Protein AF-A0A3S0XKU2-F1 (afdb_monomer)

pLDDT: mean 80.52, std 15.63, range [43.84, 96.19]

Structure (mmCIF, N/CA/C/O backbone):
data_AF-A0A3S0XKU2-F1
#
_entry.id   AF-A0A3S0XKU2-F1
#
loop_
_atom_site.group_PDB
_atom_site.id
_atom_site.type_symbol
_atom_site.label_atom_id
_atom_site.label_alt_id
_atom_site.label_comp_id
_atom_site.label_asym_id
_atom_site.label_entity_id
_atom_site.label_seq_id
_atom_site.pdbx_PDB_ins_code
_atom_site.Cartn_x
_atom_site.Cartn_y
_atom_sit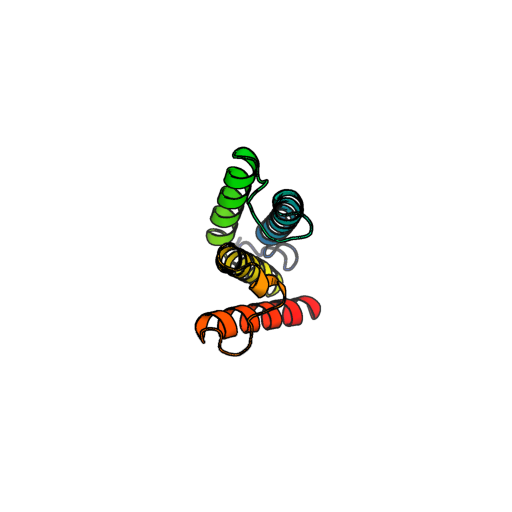e.Cartn_z
_atom_site.occupancy
_atom_site.B_iso_or_equiv
_atom_site.auth_seq_id
_atom_site.auth_comp_id
_atom_site.auth_asym_id
_atom_site.auth_atom_id
_atom_site.pdbx_PDB_model_num
ATOM 1 N N . MET A 1 1 ? -18.217 21.269 36.397 1.00 44.34 1 MET A N 1
ATOM 2 C CA . MET A 1 1 ? -19.159 21.411 35.264 1.00 44.34 1 MET A CA 1
ATOM 3 C C . MET A 1 1 ? -18.452 22.281 34.234 1.00 44.34 1 MET A C 1
ATOM 5 O O . MET A 1 1 ? -18.149 23.410 34.581 1.00 44.34 1 MET A O 1
ATOM 9 N N . ALA A 1 2 ? -18.037 21.821 33.058 1.00 43.84 2 ALA A N 1
ATOM 10 C CA . ALA A 1 2 ? -18.532 20.723 32.238 1.00 43.84 2 ALA A CA 1
ATOM 11 C C . ALA A 1 2 ? -17.387 19.835 31.706 1.00 43.84 2 ALA A C 1
ATOM 13 O O . ALA A 1 2 ? -16.328 20.334 31.334 1.00 43.84 2 ALA A O 1
ATOM 14 N N . GLU A 1 3 ? -17.633 18.524 31.721 1.00 54.38 3 GLU A N 1
ATOM 15 C CA . GLU A 1 3 ? -17.035 17.533 30.817 1.00 54.38 3 GLU A CA 1
ATOM 16 C C . GLU A 1 3 ? -17.676 17.661 29.419 1.00 54.38 3 GLU A C 1
ATOM 18 O O . GLU A 1 3 ? -18.599 18.457 29.259 1.00 54.38 3 GLU A O 1
ATOM 23 N N . THR A 1 4 ? -17.240 16.815 28.475 1.00 47.69 4 THR A N 1
ATOM 24 C CA . THR A 1 4 ? -17.653 16.616 27.059 1.00 47.69 4 THR A CA 1
ATOM 25 C C . THR A 1 4 ? -16.988 17.555 26.038 1.00 47.69 4 THR A C 1
ATOM 27 O O . THR A 1 4 ? -16.993 18.764 26.209 1.00 47.69 4 THR A O 1
ATOM 30 N N . ASP A 1 5 ? -16.317 17.093 24.976 1.00 44.19 5 ASP A N 1
ATOM 31 C CA . ASP A 1 5 ? -16.298 15.772 24.335 1.00 44.19 5 ASP A CA 1
ATOM 32 C C . ASP A 1 5 ? -14.871 15.325 23.998 1.00 44.19 5 ASP A C 1
ATOM 34 O O . ASP A 1 5 ? -14.163 15.935 23.194 1.00 44.19 5 ASP A O 1
ATOM 38 N N . SER A 1 6 ? -14.467 14.197 24.581 1.00 46.69 6 SER A N 1
ATOM 39 C CA . SER A 1 6 ? -13.486 13.333 23.938 1.00 46.69 6 SER A CA 1
ATOM 40 C C . SER A 1 6 ? -14.211 12.719 22.750 1.00 46.69 6 SER A C 1
ATOM 42 O O . SER A 1 6 ? -15.167 11.976 22.947 1.00 46.69 6 SER A O 1
ATOM 44 N N . SER A 1 7 ? -13.795 13.085 21.540 1.00 46.19 7 SER A N 1
ATOM 45 C CA . SER A 1 7 ? -14.267 12.490 20.293 1.00 46.19 7 SER A CA 1
ATOM 46 C C . SER A 1 7 ? -14.020 10.981 20.333 1.00 46.19 7 SER A C 1
ATOM 48 O O . SER A 1 7 ? -12.949 10.481 19.988 1.00 46.19 7 SER A O 1
ATOM 50 N N . THR A 1 8 ? -15.008 10.245 20.828 1.00 48.28 8 THR A N 1
ATOM 51 C CA . THR A 1 8 ? -15.139 8.811 20.633 1.00 48.28 8 THR A CA 1
ATOM 52 C C . THR A 1 8 ? -15.575 8.620 19.191 1.00 48.28 8 THR A C 1
ATOM 54 O O . THR A 1 8 ? -16.764 8.491 18.912 1.00 48.28 8 THR A O 1
ATOM 57 N N . ALA A 1 9 ? -14.610 8.651 18.270 1.00 49.19 9 ALA A N 1
ATOM 58 C CA . ALA A 1 9 ? -14.803 8.081 16.946 1.00 49.19 9 ALA A CA 1
ATOM 59 C C . ALA A 1 9 ? -15.350 6.662 17.143 1.00 49.19 9 ALA A C 1
ATOM 61 O O . ALA A 1 9 ? -14.785 5.878 17.921 1.00 49.19 9 ALA A O 1
ATOM 62 N N . PHE A 1 10 ? -16.485 6.363 16.515 1.00 47.19 10 PHE A N 1
ATOM 63 C CA . PHE A 1 10 ? -17.088 5.043 16.606 1.00 47.19 10 PHE A CA 1
ATOM 64 C C . PHE A 1 10 ? -16.047 3.996 16.172 1.00 47.19 10 PHE A C 1
ATOM 66 O O . PHE A 1 10 ? -15.271 4.259 15.252 1.00 47.19 10 PHE A O 1
ATOM 73 N N . PRO A 1 11 ? -15.999 2.801 16.792 1.00 52.94 11 PRO A N 1
ATOM 74 C CA . PRO A 1 11 ? -15.037 1.759 16.419 1.00 52.94 11 PRO A CA 1
ATOM 75 C C . PRO A 1 11 ? -15.052 1.403 14.924 1.00 52.94 11 PRO A C 1
ATOM 77 O O . PRO A 1 11 ? -14.059 0.894 14.419 1.00 52.94 11 PRO A O 1
ATOM 80 N N . GLY A 1 12 ? -16.165 1.679 14.233 1.00 51.41 12 GLY A N 1
ATOM 81 C CA . GLY A 1 12 ? -16.351 1.431 12.804 1.00 51.41 12 GLY A CA 1
ATOM 82 C C . GLY A 1 12 ? -15.887 2.538 11.853 1.00 51.41 12 GLY A C 1
ATOM 83 O O . GLY A 1 12 ? -15.931 2.289 10.664 1.00 51.41 12 GLY A O 1
ATOM 84 N N . GLU A 1 13 ? -15.455 3.710 12.337 1.00 57.94 13 GLU A N 1
ATOM 85 C CA . GLU A 1 13 ? -14.950 4.818 11.488 1.00 57.94 13 GLU A CA 1
ATOM 86 C C . GLU A 1 13 ? -13.412 4.931 11.524 1.00 57.94 13 GLU A C 1
ATOM 88 O O . GLU A 1 13 ? -12.807 5.874 11.004 1.00 57.94 13 GLU A O 1
ATOM 93 N N . GLN A 1 14 ? -12.744 4.005 12.218 1.00 75.44 14 GLN A N 1
ATOM 94 C CA . GLN A 1 14 ? -11.291 4.020 12.336 1.00 75.44 14 GLN A CA 1
ATOM 95 C C . GLN A 1 14 ? -10.673 3.579 11.007 1.00 75.44 14 GLN A C 1
ATOM 97 O O . GLN A 1 14 ? -10.843 2.440 10.591 1.00 75.44 14 GLN A O 1
ATOM 102 N N . ASP A 1 15 ? -9.913 4.483 10.388 1.00 88.44 15 ASP A N 1
ATOM 103 C CA . ASP A 1 15 ? -9.197 4.300 9.119 1.00 88.44 15 ASP A CA 1
ATOM 104 C C . ASP A 1 15 ? -10.054 4.286 7.838 1.00 88.44 15 ASP A C 1
ATOM 106 O O . ASP A 1 15 ? -9.512 3.963 6.785 1.00 88.44 15 ASP A O 1
ATOM 110 N N . ASP A 1 16 ? -11.326 4.706 7.860 1.00 91.44 16 ASP A N 1
ATOM 111 C CA . ASP A 1 16 ? -12.182 4.746 6.652 1.00 91.44 16 ASP A CA 1
ATOM 112 C C . ASP A 1 16 ? -11.529 5.474 5.471 1.00 91.44 16 ASP A C 1
ATOM 114 O O . ASP A 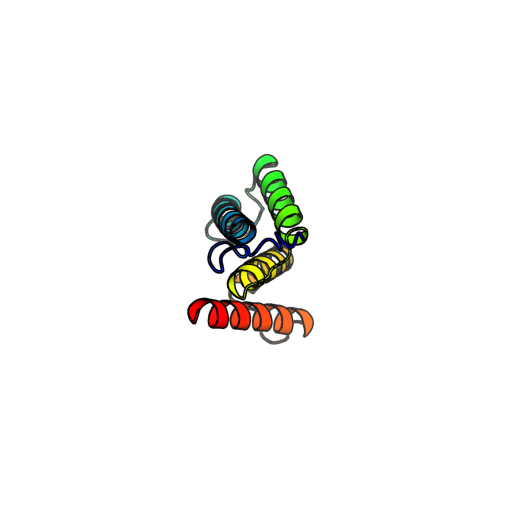1 16 ? -11.534 4.983 4.342 1.00 91.44 16 ASP A O 1
ATOM 118 N N . GLU A 1 17 ? -10.913 6.631 5.732 1.00 92.75 17 GLU A N 1
ATOM 119 C CA . GLU A 1 17 ? -10.165 7.369 4.713 1.00 92.75 17 GLU A CA 1
ATOM 120 C C . GLU A 1 17 ? -9.025 6.524 4.135 1.00 92.75 17 GLU A C 1
ATOM 122 O O . GLU A 1 17 ? -8.824 6.489 2.922 1.00 92.75 17 GLU A O 1
ATOM 127 N N . LEU A 1 18 ? -8.282 5.831 4.995 1.00 94.25 18 LEU A N 1
ATOM 128 C CA . LEU A 1 18 ? -7.135 5.030 4.592 1.00 94.25 18 LEU A CA 1
ATOM 129 C C . LEU A 1 18 ? -7.577 3.803 3.785 1.00 94.25 18 LEU A C 1
ATOM 131 O O . LEU A 1 18 ? -6.918 3.446 2.813 1.00 94.25 18 LEU A O 1
ATOM 135 N N . LEU A 1 19 ? -8.712 3.194 4.131 1.00 94.62 19 LEU A N 1
ATOM 136 C CA . LEU A 1 19 ? -9.301 2.098 3.361 1.00 94.62 19 LEU A CA 1
ATOM 137 C C . LEU A 1 19 ? -9.765 2.571 1.980 1.00 94.62 19 LEU A C 1
ATOM 139 O O . LEU A 1 19 ? -9.399 1.958 0.980 1.00 94.62 19 LEU A O 1
ATOM 143 N N . GLN A 1 20 ? -10.475 3.701 1.906 1.00 95.31 20 GLN A N 1
ATOM 144 C CA . GLN A 1 20 ? -10.898 4.299 0.632 1.00 95.31 20 GLN A CA 1
ATOM 145 C C . GLN A 1 20 ? -9.701 4.670 -0.253 1.00 95.31 20 GLN A C 1
ATOM 147 O O . GLN A 1 20 ? -9.710 4.429 -1.461 1.00 95.31 20 GLN A O 1
ATOM 152 N N . LEU A 1 21 ? -8.645 5.224 0.349 1.00 95.88 21 LEU A N 1
ATOM 153 C CA . LEU A 1 21 ? -7.380 5.494 -0.330 1.00 95.88 21 LEU A CA 1
ATOM 154 C C . LEU A 1 21 ? -6.746 4.211 -0.874 1.00 95.88 21 LEU A C 1
ATOM 156 O O . LEU A 1 21 ? -6.325 4.184 -2.029 1.00 95.88 21 LEU A O 1
ATOM 160 N N . GLY A 1 22 ? -6.704 3.146 -0.071 1.00 93.75 22 GLY A N 1
ATOM 161 C CA . GLY A 1 22 ? -6.162 1.851 -0.476 1.00 93.75 22 GLY A CA 1
ATOM 162 C C . GLY A 1 22 ? -6.931 1.214 -1.633 1.00 93.75 22 GLY A C 1
ATOM 163 O O . GLY A 1 22 ? -6.319 0.693 -2.565 1.00 93.75 22 GLY A O 1
ATOM 164 N N . GLU A 1 23 ? -8.261 1.291 -1.615 1.00 94.38 23 GLU A N 1
ATOM 165 C CA . GLU A 1 23 ? -9.115 0.817 -2.709 1.00 94.38 23 GLU A CA 1
ATOM 166 C C . GLU A 1 23 ? -8.861 1.589 -4.006 1.00 94.38 23 GLU A C 1
ATOM 168 O O . GLU A 1 23 ? -8.628 0.974 -5.052 1.00 94.38 23 GLU A O 1
ATOM 173 N N . ALA A 1 24 ? -8.847 2.924 -3.932 1.00 94.62 24 ALA A N 1
ATOM 174 C CA . ALA A 1 24 ? -8.558 3.782 -5.077 1.00 94.62 24 ALA A CA 1
ATOM 175 C C . ALA A 1 24 ? -7.158 3.511 -5.646 1.00 94.62 24 ALA A C 1
ATOM 177 O O . ALA A 1 24 ? -6.991 3.399 -6.860 1.00 94.62 24 ALA A O 1
ATOM 178 N N . TYR A 1 25 ? -6.166 3.341 -4.771 1.00 92.69 25 TYR A N 1
ATOM 179 C CA . TYR A 1 25 ? -4.789 3.048 -5.149 1.00 92.69 25 TYR A CA 1
ATOM 180 C C . TYR A 1 25 ? -4.660 1.689 -5.843 1.00 92.69 25 TYR A C 1
ATOM 182 O O . TYR A 1 25 ? -4.085 1.602 -6.924 1.00 92.69 25 TYR A O 1
ATOM 190 N N . MET A 1 26 ? -5.266 0.630 -5.295 1.00 88.94 26 MET A N 1
ATOM 191 C CA . MET A 1 26 ? -5.267 -0.692 -5.931 1.00 88.94 26 MET A CA 1
ATOM 192 C C . MET A 1 26 ? -5.971 -0.698 -7.289 1.00 88.94 26 MET A C 1
ATOM 194 O O . MET A 1 26 ? -5.509 -1.380 -8.206 1.00 88.94 26 MET A O 1
ATOM 198 N N . ALA A 1 27 ? -7.092 0.015 -7.419 1.00 89.06 27 ALA A N 1
ATOM 199 C CA . ALA A 1 27 ? -7.794 0.142 -8.692 1.00 89.06 27 ALA A CA 1
ATOM 200 C C . ALA A 1 27 ? -6.907 0.839 -9.731 1.00 89.06 27 ALA A C 1
ATOM 202 O O . ALA A 1 27 ? -6.673 0.289 -10.807 1.00 89.06 27 ALA A O 1
ATOM 203 N N . LEU A 1 28 ? -6.324 1.984 -9.363 1.00 88.44 28 LEU A N 1
ATOM 204 C CA . LEU A 1 28 ? -5.456 2.748 -10.248 1.00 88.44 28 LEU A CA 1
ATOM 205 C C . LEU A 1 28 ? -4.204 1.963 -10.648 1.00 88.44 28 LEU A C 1
ATOM 207 O O . LEU A 1 28 ? -3.839 1.972 -11.819 1.00 88.44 28 LEU A O 1
ATOM 211 N N . LEU A 1 29 ? -3.568 1.242 -9.723 1.00 83.88 29 LEU A N 1
ATOM 212 C CA . LEU A 1 29 ? -2.415 0.401 -10.042 1.00 83.88 29 LEU A CA 1
ATOM 213 C C . LEU A 1 29 ? -2.769 -0.695 -11.059 1.00 83.88 29 LEU A C 1
ATOM 215 O O . LEU A 1 29 ? -2.047 -0.888 -12.035 1.00 83.88 29 LEU A O 1
ATOM 219 N N . ARG A 1 30 ? -3.906 -1.383 -10.900 1.00 80.12 30 ARG A N 1
ATOM 220 C CA . ARG A 1 30 ? -4.345 -2.396 -11.879 1.00 80.12 30 ARG A CA 1
ATOM 221 C C . ARG A 1 30 ? -4.549 -1.794 -13.269 1.00 80.12 30 ARG A C 1
ATOM 223 O O . ARG A 1 30 ? -4.137 -2.404 -14.255 1.00 80.12 30 ARG A O 1
ATOM 230 N N . ASP A 1 31 ? -5.136 -0.604 -13.330 1.00 80.50 31 ASP A N 1
ATOM 231 C CA . ASP A 1 31 ? -5.389 0.110 -14.584 1.00 80.50 31 ASP A CA 1
ATOM 232 C C . ASP A 1 31 ? -4.101 0.661 -15.215 1.00 80.50 31 ASP A C 1
ATOM 234 O O . ASP A 1 31 ? -3.991 0.753 -16.438 1.00 80.50 31 ASP A O 1
ATOM 238 N N . THR A 1 32 ? -3.121 1.021 -14.386 1.00 75.19 32 THR A N 1
ATOM 239 C CA . THR A 1 32 ? -1.857 1.635 -14.813 1.00 75.19 32 THR A CA 1
ATOM 240 C C . THR A 1 32 ? -0.859 0.594 -15.314 1.00 75.19 32 THR A C 1
ATOM 242 O O . THR A 1 32 ? -0.154 0.834 -16.296 1.00 75.19 32 THR A O 1
ATOM 245 N N . HIS A 1 33 ? -0.813 -0.568 -14.664 1.00 66.94 33 HIS A N 1
ATOM 246 C CA . HIS A 1 33 ? 0.167 -1.601 -14.963 1.00 66.94 33 HIS A CA 1
ATOM 247 C C . HIS A 1 33 ? -0.367 -2.709 -15.894 1.00 66.94 33 HIS A C 1
ATOM 249 O O . HIS A 1 33 ? 0.395 -3.309 -16.644 1.00 66.94 33 HIS A O 1
ATOM 255 N N . GLY A 1 34 ? -1.673 -2.995 -15.926 1.00 58.12 34 GLY A N 1
ATOM 256 C CA . GLY A 1 34 ? -2.178 -4.166 -16.653 1.00 58.12 34 GLY A CA 1
ATOM 257 C C . GLY A 1 34 ? -1.685 -5.497 -16.040 1.00 58.12 34 GLY A C 1
ATOM 258 O O . GLY A 1 34 ? -1.273 -5.535 -14.882 1.00 58.12 34 GLY A O 1
ATOM 259 N N . PRO A 1 35 ? -1.752 -6.635 -16.761 1.00 52.50 35 PRO A N 1
ATOM 260 C CA . PRO A 1 35 ? -1.410 -7.954 -16.205 1.00 52.50 35 PRO A CA 1
ATOM 261 C C . PRO A 1 35 ? 0.091 -8.170 -15.923 1.00 52.50 35 PRO A C 1
ATOM 263 O O . PRO A 1 35 ? 0.445 -9.117 -15.223 1.00 52.50 35 PRO A O 1
ATOM 266 N N . SER A 1 36 ? 0.965 -7.322 -16.466 1.00 53.97 36 SER A N 1
ATOM 267 C CA . SER A 1 36 ? 2.411 -7.288 -16.210 1.00 53.97 36 SER A CA 1
ATOM 268 C C . SER A 1 36 ? 2.710 -5.985 -15.490 1.00 53.97 36 SER A C 1
ATOM 270 O O . SER A 1 36 ? 2.398 -4.950 -16.054 1.00 53.97 36 SER A O 1
ATOM 272 N N . TRP A 1 37 ? 3.260 -6.009 -14.279 1.00 60.38 37 TRP A N 1
ATOM 273 C CA . TRP A 1 37 ? 3.301 -4.867 -13.361 1.00 60.38 37 TRP A CA 1
ATOM 274 C C . TRP A 1 37 ? 4.228 -3.689 -13.772 1.00 60.38 37 TRP A C 1
ATOM 276 O O . TRP A 1 37 ? 4.833 -3.035 -12.928 1.00 60.38 37 TRP A O 1
ATOM 286 N N . GLY A 1 38 ? 4.320 -3.349 -15.057 1.00 57.66 38 GLY A N 1
ATOM 287 C CA . GLY A 1 38 ? 5.205 -2.322 -15.598 1.00 57.66 38 GLY A CA 1
ATOM 288 C C . GLY A 1 38 ? 4.500 -1.007 -15.898 1.00 57.66 38 GLY A C 1
ATOM 289 O O . GLY A 1 38 ? 3.537 -0.966 -16.656 1.00 57.66 38 GLY A O 1
ATOM 290 N N . LEU A 1 39 ? 5.045 0.102 -15.385 1.00 57.06 39 LEU A N 1
ATOM 291 C CA . LEU A 1 39 ? 4.576 1.472 -15.668 1.00 57.06 39 LEU A CA 1
ATOM 292 C C . LEU A 1 39 ? 4.822 1.925 -17.120 1.00 57.06 39 LEU A C 1
ATOM 294 O O . LEU A 1 39 ? 4.568 3.076 -17.467 1.00 57.06 39 LEU A O 1
ATOM 298 N N . HIS A 1 40 ? 5.336 1.054 -17.993 1.00 59.25 40 HIS A N 1
ATOM 299 C CA . HIS A 1 40 ? 5.758 1.411 -19.349 1.00 59.25 40 HIS A CA 1
ATOM 300 C C . HIS A 1 40 ? 4.620 1.910 -20.255 1.00 59.25 40 HIS A C 1
ATOM 302 O O . HIS A 1 40 ? 4.899 2.498 -21.300 1.00 59.25 40 HIS A O 1
ATOM 308 N N . THR A 1 41 ? 3.359 1.722 -19.855 1.00 66.25 41 THR A N 1
ATOM 309 C CA . THR A 1 41 ? 2.167 2.196 -20.578 1.00 66.25 41 THR A CA 1
ATOM 310 C C . THR A 1 41 ? 1.341 3.237 -19.819 1.00 66.25 41 THR A C 1
ATOM 312 O O . THR A 1 41 ? 0.301 3.659 -20.322 1.00 66.25 41 THR A O 1
ATOM 315 N N . ALA A 1 42 ? 1.786 3.667 -18.637 1.00 77.12 42 ALA A N 1
ATOM 316 C CA . ALA A 1 42 ? 1.079 4.642 -17.816 1.00 77.12 42 ALA A CA 1
ATOM 317 C C . ALA A 1 42 ? 1.070 6.035 -18.467 1.00 77.12 42 ALA A C 1
ATOM 319 O O . ALA A 1 42 ? 2.093 6.521 -18.954 1.00 77.12 42 ALA A O 1
ATOM 320 N N . THR A 1 43 ? -0.073 6.719 -18.441 1.00 84.62 43 THR A N 1
ATOM 321 C CA . THR A 1 43 ? -0.134 8.142 -18.803 1.00 84.62 43 THR A CA 1
ATOM 322 C C . THR A 1 43 ? 0.453 9.011 -17.685 1.00 84.62 43 THR A C 1
ATOM 324 O O . THR A 1 43 ? 0.409 8.645 -16.511 1.00 84.62 43 THR A O 1
ATOM 327 N N . ASN A 1 44 ? 0.951 10.207 -18.021 1.00 85.62 44 ASN A N 1
ATOM 328 C CA . ASN A 1 44 ? 1.449 11.163 -17.017 1.00 85.62 44 ASN A CA 1
ATOM 329 C C . ASN A 1 44 ? 0.395 11.507 -15.949 1.00 85.62 44 ASN A C 1
ATOM 331 O O . ASN A 1 44 ? 0.743 11.759 -14.800 1.00 85.62 44 ASN A O 1
ATOM 335 N N . GLU A 1 45 ? -0.885 11.520 -16.327 1.00 88.88 45 GLU A N 1
ATOM 336 C CA . GLU A 1 45 ? -1.990 11.752 -15.397 1.00 88.88 45 GLU A CA 1
ATOM 337 C C . GLU A 1 45 ? -2.138 10.599 -14.398 1.00 88.88 45 GLU A C 1
ATOM 339 O O . GLU A 1 45 ? -2.241 10.850 -13.200 1.00 88.88 45 GLU A O 1
ATOM 344 N N . GLN A 1 46 ? -2.069 9.349 -14.864 1.00 87.00 46 GLN A N 1
ATOM 345 C CA . GLN A 1 46 ? -2.110 8.171 -13.990 1.00 87.00 46 GLN A CA 1
ATOM 346 C C . GLN A 1 46 ? -0.926 8.150 -13.024 1.00 87.00 46 GLN A C 1
ATOM 348 O O . GLN A 1 46 ? -1.129 7.959 -11.831 1.00 87.00 46 GLN A O 1
ATOM 353 N N . ILE A 1 47 ? 0.289 8.433 -13.506 1.00 85.12 47 ILE A N 1
ATOM 354 C CA . ILE A 1 47 ? 1.485 8.520 -12.651 1.00 85.12 47 ILE A CA 1
ATOM 355 C C . ILE A 1 47 ? 1.291 9.591 -11.568 1.00 85.12 47 ILE A C 1
ATOM 357 O O . ILE A 1 47 ? 1.523 9.336 -10.391 1.00 85.12 47 ILE A O 1
ATOM 361 N N . HIS A 1 48 ? 0.804 10.778 -11.940 1.00 89.94 48 HIS A N 1
ATOM 362 C CA . HIS A 1 48 ? 0.534 11.844 -10.975 1.00 89.94 48 HIS A CA 1
ATOM 363 C C . HIS A 1 48 ? -0.515 11.431 -9.929 1.00 89.94 48 HIS A C 1
ATOM 365 O O . HIS A 1 48 ? -0.371 11.734 -8.743 1.00 89.94 48 HIS A O 1
ATOM 371 N N . GLN A 1 49 ? -1.581 10.748 -10.351 1.00 91.31 49 GLN A N 1
ATOM 372 C CA . GLN A 1 49 ? -2.619 10.250 -9.449 1.00 91.31 49 GLN A CA 1
ATOM 373 C C . GLN A 1 49 ? -2.082 9.174 -8.493 1.00 91.31 49 GLN A C 1
ATOM 375 O O . GLN A 1 49 ? -2.397 9.233 -7.306 1.00 91.31 49 GLN A O 1
ATOM 380 N N . VAL A 1 50 ? -1.239 8.252 -8.975 1.00 90.50 50 VAL A N 1
ATOM 381 C CA . VAL A 1 50 ? -0.548 7.242 -8.152 1.00 90.50 50 VAL A CA 1
ATOM 382 C C . VAL A 1 50 ? 0.267 7.933 -7.060 1.00 90.50 50 VAL A C 1
ATOM 384 O O . VAL A 1 50 ? 0.002 7.697 -5.883 1.00 90.50 50 VAL A O 1
ATOM 387 N N . CYS A 1 51 ? 1.152 8.869 -7.420 1.00 90.75 51 CYS A N 1
ATOM 388 C CA . CYS A 1 51 ? 1.964 9.594 -6.436 1.00 90.75 51 CYS A CA 1
ATOM 389 C C . CYS A 1 51 ? 1.105 10.379 -5.430 1.00 90.75 51 CYS A C 1
ATOM 391 O O . CYS A 1 51 ? 1.383 10.379 -4.236 1.00 90.75 51 CYS A O 1
ATOM 393 N N . THR A 1 52 ? 0.013 11.004 -5.887 1.00 95.00 52 THR A N 1
ATOM 394 C CA . THR A 1 52 ? -0.906 11.742 -4.999 1.00 95.00 52 THR A CA 1
ATOM 395 C C . THR A 1 52 ? -1.556 10.820 -3.960 1.00 95.00 52 THR A C 1
ATOM 397 O O . THR A 1 52 ? -1.760 11.211 -2.809 1.00 95.00 52 THR A O 1
ATOM 400 N N . LEU A 1 53 ? -1.919 9.597 -4.359 1.00 95.12 53 LEU A N 1
ATOM 401 C CA . LEU A 1 53 ? -2.487 8.607 -3.448 1.00 95.12 53 LEU A CA 1
ATOM 402 C C . LEU A 1 53 ? -1.435 8.083 -2.469 1.00 95.12 53 LEU A C 1
ATOM 404 O O . LEU A 1 53 ? -1.743 7.948 -1.288 1.00 95.12 53 LEU A O 1
ATOM 408 N N . GLU A 1 54 ? -0.207 7.840 -2.925 1.00 94.19 54 GLU A N 1
ATOM 409 C CA . GLU A 1 54 ? 0.913 7.425 -2.070 1.00 94.19 54 GLU A CA 1
ATOM 410 C C . GLU A 1 54 ? 1.216 8.458 -0.986 1.00 94.19 54 GLU A C 1
ATOM 412 O O . GLU A 1 54 ? 1.318 8.094 0.188 1.00 94.19 54 GLU A O 1
ATOM 417 N N . ASP A 1 55 ? 1.272 9.740 -1.356 1.00 95.38 55 ASP A N 1
ATOM 418 C CA . ASP A 1 55 ? 1.482 10.841 -0.415 1.00 95.38 55 ASP A CA 1
ATOM 419 C C . ASP A 1 55 ? 0.373 10.873 0.646 1.00 95.38 55 ASP A C 1
ATOM 421 O O . ASP A 1 55 ? 0.652 10.856 1.849 1.00 95.38 55 ASP A O 1
ATOM 425 N N . ARG A 1 56 ? -0.900 10.806 0.230 1.00 96.19 56 ARG A N 1
ATOM 426 C CA . ARG A 1 56 ? -2.027 10.768 1.180 1.00 96.19 56 ARG A CA 1
ATOM 427 C C . ARG A 1 56 ? -1.993 9.533 2.082 1.00 96.19 56 ARG A C 1
ATOM 429 O O . ARG A 1 56 ? -2.227 9.650 3.284 1.00 96.19 56 ARG A O 1
ATOM 436 N N . ILE A 1 57 ? -1.681 8.353 1.543 1.00 96.00 57 ILE A N 1
ATOM 437 C CA . ILE A 1 57 ? -1.546 7.113 2.329 1.00 96.00 57 ILE A CA 1
ATOM 438 C C . ILE A 1 57 ? -0.409 7.238 3.358 1.00 96.00 57 ILE A C 1
ATOM 440 O O . ILE A 1 57 ? -0.514 6.704 4.467 1.00 96.00 57 ILE A O 1
ATOM 444 N N . ALA A 1 58 ? 0.676 7.943 3.027 1.00 93.56 58 ALA A N 1
ATOM 445 C CA . ALA A 1 58 ? 1.790 8.171 3.942 1.00 93.56 58 ALA A CA 1
ATOM 446 C C . ALA A 1 58 ? 1.424 9.123 5.097 1.00 93.56 58 ALA A C 1
ATOM 448 O O . ALA A 1 58 ? 1.840 8.881 6.241 1.00 93.56 58 ALA A O 1
ATOM 449 N N . GLU A 1 59 ? 0.634 10.162 4.810 1.00 94.50 59 GLU A N 1
ATO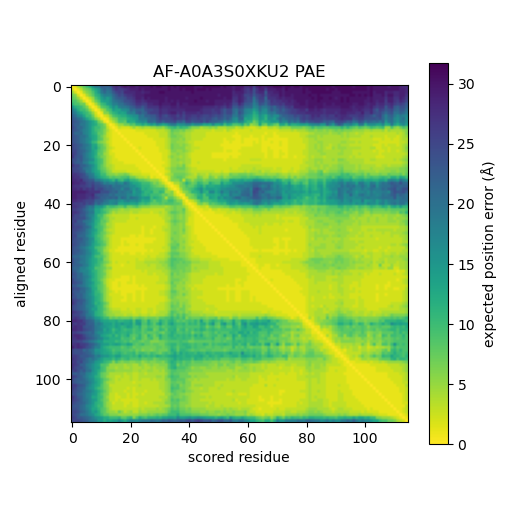M 450 C CA . GLU A 1 59 ? 0.178 11.179 5.768 1.00 94.50 59 GLU A CA 1
ATOM 451 C C . GLU A 1 59 ? -0.877 10.649 6.750 1.00 94.50 59 GLU A C 1
ATOM 453 O O . GLU A 1 59 ? -0.853 10.980 7.941 1.00 94.50 59 GLU A O 1
ATOM 458 N N . VAL A 1 60 ? -1.782 9.783 6.288 1.00 92.88 60 VAL A N 1
ATOM 459 C CA . VAL A 1 60 ? -2.867 9.253 7.121 1.00 92.88 60 VAL A CA 1
ATOM 460 C C . VAL A 1 60 ? -2.350 8.134 8.034 1.00 92.88 60 VAL A C 1
ATOM 462 O O . VAL A 1 60 ? -1.794 7.117 7.610 1.00 92.88 60 VAL A O 1
ATOM 465 N N . SER A 1 61 ? -2.510 8.320 9.345 1.00 91.12 61 SER A N 1
ATOM 466 C CA . SER A 1 61 ? -2.072 7.344 10.351 1.00 91.12 61 SER A CA 1
ATOM 467 C C . SER A 1 61 ? -3.012 6.144 10.409 1.00 91.12 61 SER A C 1
ATOM 469 O O . SER A 1 61 ? -4.208 6.325 10.604 1.00 91.12 61 SER A O 1
ATOM 471 N N . ALA A 1 62 ? -2.456 4.935 10.326 1.00 91.88 62 ALA A N 1
ATOM 472 C CA . ALA A 1 62 ? -3.203 3.701 10.546 1.00 91.88 62 ALA A CA 1
ATOM 473 C C . ALA A 1 62 ? -3.471 3.476 12.041 1.00 91.88 62 ALA A C 1
ATOM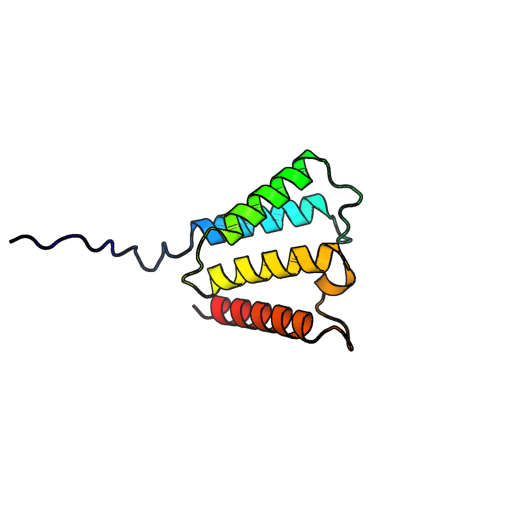 475 O O . ALA A 1 62 ? -2.553 3.554 12.862 1.00 91.88 62 ALA A O 1
ATOM 476 N N . ARG A 1 63 ? -4.716 3.157 12.386 1.00 91.50 63 ARG A N 1
ATOM 477 C CA . ARG A 1 63 ? -5.183 2.820 13.741 1.00 91.50 63 ARG A CA 1
ATOM 478 C C . ARG A 1 63 ? -5.645 1.367 13.855 1.00 91.50 63 ARG A C 1
ATOM 480 O O . ARG A 1 63 ? -5.798 0.857 14.961 1.00 91.50 63 ARG A O 1
ATOM 487 N N . THR A 1 64 ? -5.821 0.696 12.723 1.00 91.62 64 THR A N 1
ATOM 488 C CA . THR A 1 64 ? -6.305 -0.677 12.586 1.00 91.62 64 THR A CA 1
ATOM 489 C C . THR A 1 64 ? -5.313 -1.529 11.791 1.00 91.62 64 THR A C 1
ATOM 491 O O . THR A 1 64 ? -4.452 -1.022 11.066 1.00 91.62 64 THR A O 1
ATOM 494 N N . ASN A 1 65 ? -5.452 -2.855 11.881 1.00 92.81 65 ASN A N 1
ATOM 495 C CA . ASN A 1 65 ? -4.662 -3.777 11.056 1.00 92.81 65 ASN A CA 1
ATOM 496 C C . ASN A 1 65 ? -4.969 -3.607 9.560 1.00 92.81 65 ASN A C 1
ATOM 498 O O . ASN A 1 65 ? -4.069 -3.755 8.738 1.00 92.81 65 ASN A O 1
ATOM 502 N N . ALA A 1 66 ? -6.217 -3.274 9.216 1.00 91.94 66 ALA A N 1
ATOM 503 C CA . ALA A 1 66 ? -6.632 -3.031 7.839 1.00 91.94 66 ALA A CA 1
ATOM 504 C C . ALA A 1 66 ? -5.974 -1.759 7.279 1.00 91.94 66 ALA A C 1
ATOM 506 O O . ALA A 1 66 ? -5.362 -1.803 6.214 1.00 91.94 66 ALA A O 1
ATOM 507 N N . GLY A 1 67 ? -5.978 -0.662 8.041 1.00 93.75 67 GLY A N 1
ATOM 508 C CA . GLY A 1 67 ? -5.242 0.551 7.686 1.00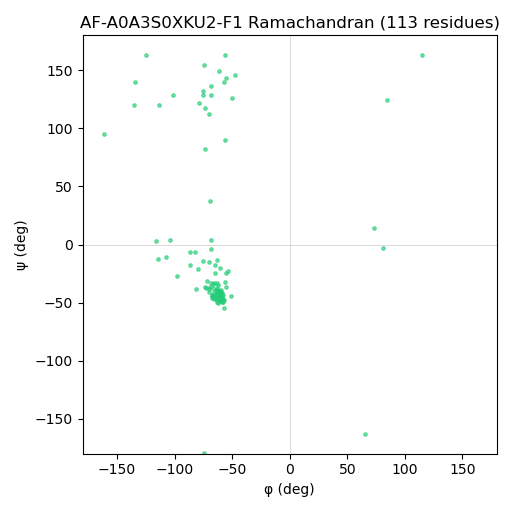 93.75 67 GLY A CA 1
ATOM 509 C C . GLY A 1 67 ? -3.730 0.324 7.581 1.00 93.75 67 GLY A C 1
ATOM 510 O O . GLY A 1 67 ? -3.080 0.805 6.650 1.00 93.75 67 GLY A O 1
ATOM 511 N N . LEU A 1 68 ? -3.150 -0.472 8.487 1.00 94.44 68 LEU A N 1
ATOM 512 C CA . LEU A 1 68 ? -1.733 -0.836 8.409 1.00 94.44 68 LEU A CA 1
ATOM 513 C C . LEU A 1 68 ? -1.429 -1.647 7.141 1.00 94.44 68 LEU A C 1
ATOM 515 O O . LEU A 1 68 ? -0.404 -1.406 6.501 1.00 94.44 68 LEU A O 1
ATOM 519 N N . ALA A 1 69 ? -2.318 -2.565 6.754 1.00 94.38 69 ALA A N 1
ATOM 520 C CA . ALA A 1 69 ? -2.182 -3.332 5.520 1.00 94.38 69 ALA A CA 1
ATOM 521 C C . ALA A 1 69 ? -2.165 -2.418 4.284 1.00 94.38 69 ALA A C 1
ATOM 523 O O . ALA A 1 69 ? -1.312 -2.614 3.422 1.00 94.38 69 ALA A O 1
ATOM 524 N N . VAL A 1 70 ? -3.002 -1.372 4.229 1.00 94.69 70 VAL A N 1
ATOM 525 C CA . VAL A 1 70 ? -2.969 -0.379 3.135 1.00 94.69 70 VAL A CA 1
ATOM 526 C C . VAL A 1 70 ? -1.599 0.293 3.032 1.00 94.69 70 VAL A C 1
ATOM 528 O O . VAL A 1 70 ? -1.005 0.334 1.955 1.00 94.69 70 VAL A O 1
ATOM 531 N N . ARG A 1 71 ? -1.053 0.785 4.151 1.00 94.94 71 ARG A N 1
ATOM 532 C CA . ARG A 1 71 ? 0.256 1.463 4.151 1.00 94.94 71 ARG A CA 1
ATOM 533 C C . ARG A 1 71 ? 1.391 0.534 3.738 1.00 94.94 71 ARG A C 1
ATOM 535 O O . ARG A 1 71 ? 2.277 0.934 2.986 1.00 94.94 71 ARG A O 1
ATOM 542 N N . LEU A 1 72 ? 1.373 -0.702 4.233 1.00 93.69 72 LEU A N 1
ATOM 543 C CA . LEU A 1 72 ? 2.376 -1.705 3.882 1.00 93.69 72 LEU A CA 1
ATOM 544 C C . LEU A 1 72 ? 2.254 -2.136 2.419 1.00 93.69 72 LEU A C 1
ATOM 546 O O . LEU A 1 72 ? 3.273 -2.393 1.784 1.00 93.69 72 LEU A O 1
ATOM 550 N N . PHE A 1 73 ? 1.039 -2.169 1.873 1.00 91.25 73 PHE A N 1
ATOM 551 C CA . PHE A 1 73 ? 0.807 -2.453 0.463 1.00 91.25 73 PHE A CA 1
ATOM 552 C C . PHE A 1 73 ? 1.332 -1.329 -0.435 1.00 91.25 73 PHE A C 1
ATOM 554 O O . PHE A 1 73 ? 2.005 -1.619 -1.422 1.00 91.25 73 PHE A O 1
ATOM 561 N N . ALA A 1 74 ? 1.097 -0.062 -0.081 1.00 91.19 74 ALA A N 1
ATOM 562 C CA . ALA A 1 74 ? 1.663 1.076 -0.808 1.00 91.19 74 ALA A CA 1
ATOM 563 C C . ALA A 1 74 ? 3.198 1.047 -0.789 1.00 91.19 74 ALA A C 1
ATOM 565 O O . ALA A 1 74 ? 3.833 1.097 -1.839 1.00 91.19 74 ALA A O 1
ATOM 566 N N . LEU A 1 75 ? 3.803 0.834 0.386 1.00 89.31 75 LEU A N 1
ATOM 567 C CA . LEU A 1 75 ? 5.255 0.674 0.507 1.00 89.31 75 LEU A CA 1
ATOM 568 C C . LEU A 1 75 ? 5.785 -0.486 -0.350 1.00 89.31 75 LEU A C 1
ATOM 570 O O . LEU A 1 75 ? 6.821 -0.355 -0.999 1.00 89.31 75 LEU A O 1
ATOM 574 N N . TRP A 1 76 ? 5.089 -1.626 -0.343 1.00 88.06 76 TRP A N 1
ATOM 575 C CA . TRP A 1 76 ? 5.467 -2.777 -1.158 1.00 88.06 76 TRP A CA 1
ATOM 576 C C . TRP A 1 76 ? 5.375 -2.470 -2.651 1.00 88.06 76 TRP A C 1
ATOM 578 O O . TRP A 1 76 ? 6.295 -2.805 -3.390 1.00 88.06 76 TRP A O 1
ATOM 588 N N . SER A 1 77 ? 4.306 -1.802 -3.083 1.00 84.75 77 SER A N 1
ATOM 589 C CA . SER A 1 77 ? 4.073 -1.448 -4.486 1.00 84.75 77 SER A CA 1
ATOM 590 C C . SER A 1 77 ? 5.185 -0.544 -5.022 1.00 84.75 77 SER A C 1
ATOM 592 O O . SER A 1 77 ? 5.781 -0.877 -6.043 1.00 84.75 77 SER A O 1
ATOM 594 N N . ILE A 1 78 ? 5.572 0.490 -4.265 1.00 83.25 78 ILE A N 1
ATOM 595 C CA . ILE A 1 78 ? 6.700 1.383 -4.589 1.00 83.25 78 ILE A CA 1
ATOM 596 C C . ILE A 1 78 ? 8.023 0.605 -4.710 1.00 83.25 78 ILE A C 1
ATOM 598 O O . ILE A 1 78 ? 8.826 0.838 -5.614 1.00 83.25 78 ILE A O 1
ATOM 602 N N . GLU A 1 79 ? 8.277 -0.351 -3.811 1.00 78.94 79 GLU A N 1
ATOM 603 C CA . GLU A 1 79 ? 9.472 -1.203 -3.897 1.00 78.94 79 GLU A CA 1
ATOM 604 C C . GLU A 1 79 ? 9.457 -2.117 -5.135 1.00 78.94 79 GLU A C 1
ATOM 606 O O . GLU A 1 79 ? 10.519 -2.398 -5.702 1.00 78.94 79 GLU A O 1
ATOM 611 N N . CYS A 1 80 ? 8.272 -2.561 -5.563 1.00 76.75 80 CYS A N 1
ATOM 612 C CA . CYS A 1 80 ? 8.087 -3.426 -6.725 1.00 76.75 80 CYS A CA 1
ATOM 613 C C . CYS A 1 80 ? 8.138 -2.678 -8.064 1.00 76.75 80 CYS A C 1
ATOM 615 O O . CYS A 1 80 ? 8.459 -3.307 -9.066 1.00 76.75 80 CYS A O 1
ATOM 617 N N . GLU A 1 81 ? 7.919 -1.358 -8.118 1.00 68.56 81 GLU A N 1
ATOM 618 C CA . GLU A 1 81 ? 8.113 -0.573 -9.356 1.00 68.56 81 GLU A CA 1
ATOM 619 C C . GLU A 1 81 ? 9.527 -0.730 -9.937 1.00 68.56 81 GLU A C 1
ATOM 621 O O . GLU A 1 81 ? 9.758 -0.556 -11.133 1.00 68.56 81 GLU A O 1
ATOM 626 N N . ARG A 1 82 ? 10.496 -1.075 -9.083 1.00 64.62 82 ARG A N 1
ATOM 627 C CA . ARG A 1 82 ? 11.888 -1.325 -9.473 1.00 64.62 82 ARG A CA 1
ATOM 628 C C . ARG A 1 82 ? 12.146 -2.766 -9.916 1.00 64.62 82 ARG A C 1
ATOM 630 O O . ARG A 1 82 ? 13.195 -3.024 -10.501 1.00 64.62 82 ARG A O 1
ATOM 637 N N . ASP A 1 83 ? 11.252 -3.692 -9.580 1.00 69.56 83 ASP A N 1
ATOM 638 C CA . ASP A 1 83 ? 11.369 -5.126 -9.839 1.00 69.56 83 ASP A CA 1
ATOM 639 C C . ASP A 1 83 ? 9.993 -5.805 -9.733 1.00 69.56 83 ASP A C 1
ATOM 641 O O . ASP A 1 83 ? 9.544 -6.206 -8.656 1.00 69.56 83 ASP A O 1
ATOM 645 N N . GLU A 1 84 ? 9.329 -5.959 -10.879 1.00 65.94 84 GLU A N 1
ATOM 646 C CA . GLU A 1 84 ? 7.977 -6.520 -10.976 1.00 65.94 84 GLU A CA 1
ATOM 647 C C . GLU A 1 84 ? 7.876 -7.964 -10.462 1.00 65.94 84 GLU A C 1
ATOM 649 O O . GLU A 1 84 ? 6.792 -8.429 -10.102 1.00 65.94 84 GLU A O 1
ATOM 654 N N . THR A 1 85 ? 8.998 -8.693 -10.385 1.00 67.00 85 THR A N 1
ATOM 655 C CA . THR A 1 85 ? 9.006 -10.073 -9.875 1.00 67.00 85 THR A CA 1
ATOM 656 C C . THR A 1 85 ? 8.624 -10.146 -8.396 1.00 67.00 85 THR A C 1
ATOM 658 O O . THR A 1 85 ? 8.195 -11.197 -7.917 1.00 67.00 85 THR A O 1
ATOM 661 N N . LEU A 1 86 ? 8.701 -9.016 -7.687 1.00 68.69 86 LEU A N 1
ATOM 662 C CA . LEU A 1 86 ? 8.353 -8.889 -6.280 1.00 68.69 86 LEU A CA 1
ATOM 663 C C . LEU A 1 86 ? 6.835 -8.878 -6.029 1.00 68.69 86 LEU A C 1
ATOM 665 O O . LEU A 1 86 ? 6.415 -9.131 -4.904 1.00 68.69 86 LEU A O 1
ATOM 669 N N . PHE A 1 87 ? 5.966 -8.688 -7.027 1.00 71.00 87 PHE A N 1
ATOM 670 C CA . PHE A 1 87 ? 4.512 -8.688 -6.779 1.00 71.00 87 PHE A CA 1
ATOM 671 C C . PHE A 1 87 ? 3.960 -10.043 -6.305 1.00 71.00 87 PHE A C 1
ATOM 673 O O . PHE A 1 87 ? 2.955 -10.088 -5.594 1.00 71.00 87 PHE A O 1
ATOM 680 N N . ALA A 1 88 ? 4.637 -11.148 -6.630 1.00 73.19 88 ALA A N 1
ATOM 681 C CA . ALA A 1 88 ? 4.314 -12.478 -6.102 1.00 73.19 88 ALA A CA 1
ATOM 682 C C . ALA A 1 88 ? 4.903 -12.735 -4.695 1.00 73.19 88 ALA A C 1
ATOM 684 O O . ALA A 1 88 ? 4.612 -13.759 -4.073 1.00 73.19 88 ALA A O 1
ATOM 685 N N . GLY A 1 89 ? 5.722 -11.809 -4.197 1.00 78.50 89 GLY A N 1
ATOM 686 C CA . GLY A 1 89 ? 6.552 -11.936 -3.006 1.00 78.50 89 GLY A CA 1
ATOM 687 C C . GLY A 1 89 ? 8.051 -11.906 -3.343 1.00 78.50 89 GLY A C 1
ATOM 688 O O . GLY A 1 89 ? 8.440 -12.100 -4.493 1.00 78.50 89 GLY A O 1
ATOM 689 N N . PRO A 1 90 ? 8.923 -11.659 -2.349 1.00 82.50 90 PRO A N 1
ATOM 690 C CA . PRO A 1 90 ? 10.362 -11.572 -2.566 1.00 82.50 90 PRO A CA 1
ATOM 691 C C . PRO A 1 90 ? 10.964 -12.946 -2.930 1.00 82.50 90 PRO A C 1
ATOM 693 O O . PRO A 1 90 ? 10.781 -13.894 -2.159 1.00 82.50 90 PRO A O 1
ATOM 696 N N . PRO A 1 91 ? 11.740 -13.063 -4.027 1.00 80.75 91 PRO A N 1
ATOM 697 C CA . PRO A 1 91 ? 12.509 -14.261 -4.358 1.00 80.75 91 PRO A CA 1
ATOM 698 C C . PRO A 1 91 ? 13.477 -14.690 -3.249 1.00 80.75 91 PRO A C 1
ATOM 700 O O . PRO A 1 91 ? 13.869 -13.900 -2.377 1.00 80.75 91 PRO A O 1
ATOM 703 N N . GLU A 1 92 ? 13.950 -15.933 -3.322 1.00 78.38 92 GLU A N 1
ATOM 704 C CA . GLU A 1 92 ? 15.066 -16.382 -2.490 1.00 78.38 92 GLU A CA 1
ATOM 705 C C . GLU A 1 92 ? 16.308 -15.503 -2.712 1.00 78.38 92 GLU A C 1
ATOM 707 O O . GLU A 1 92 ? 16.613 -15.081 -3.824 1.00 78.38 92 GLU A O 1
ATOM 712 N N . GLY A 1 93 ? 17.024 -15.185 -1.630 1.00 78.94 93 GLY A N 1
ATOM 713 C CA . GLY A 1 93 ? 18.202 -14.311 -1.685 1.00 78.94 93 GLY A CA 1
ATOM 714 C C . GLY A 1 93 ? 17.906 -12.806 -1.716 1.00 78.94 93 GLY A C 1
ATOM 715 O O . GLY A 1 93 ? 18.843 -12.013 -1.629 1.00 78.94 93 GLY A O 1
ATOM 716 N N . THR A 1 94 ? 16.637 -12.384 -1.755 1.00 83.19 94 THR A N 1
ATOM 717 C CA . THR A 1 94 ? 16.269 -10.962 -1.650 1.00 83.19 94 THR A CA 1
ATOM 718 C C . THR A 1 94 ? 16.717 -10.362 -0.307 1.00 83.19 94 THR A C 1
ATOM 720 O O . TH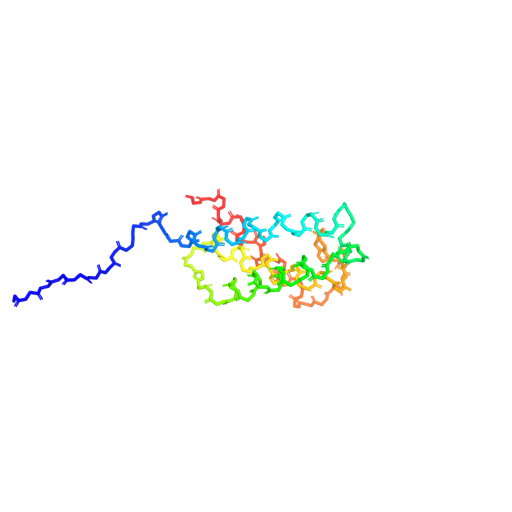R A 1 94 ? 16.768 -11.045 0.728 1.00 83.19 94 THR A O 1
ATOM 723 N N . SER A 1 95 ? 17.032 -9.060 -0.316 1.00 86.50 95 SER A N 1
ATOM 724 C CA . SER A 1 95 ? 17.468 -8.305 0.863 1.00 86.50 95 SER A CA 1
ATOM 725 C C . SER A 1 95 ? 16.568 -8.550 2.081 1.00 86.50 95 SER A C 1
ATOM 727 O O . SER A 1 95 ? 15.353 -8.740 1.972 1.00 86.50 95 SER A O 1
ATOM 729 N N . ILE A 1 96 ? 17.175 -8.543 3.274 1.00 87.81 96 ILE A N 1
ATOM 730 C CA . ILE A 1 96 ? 16.445 -8.740 4.534 1.00 87.81 96 ILE A CA 1
ATOM 731 C C . ILE A 1 96 ? 15.299 -7.729 4.689 1.00 87.81 96 ILE A C 1
ATOM 733 O O . ILE A 1 96 ? 14.221 -8.103 5.137 1.00 87.81 96 ILE A O 1
ATOM 737 N N . THR A 1 97 ? 15.493 -6.489 4.231 1.00 84.50 97 THR A N 1
ATOM 738 C CA . THR A 1 97 ? 14.485 -5.423 4.270 1.00 84.50 97 THR A CA 1
ATOM 739 C C . THR A 1 97 ? 13.223 -5.788 3.493 1.00 84.50 97 THR A C 1
ATOM 741 O O . THR A 1 97 ? 12.130 -5.688 4.040 1.00 84.50 97 THR A O 1
ATOM 744 N N . ARG A 1 98 ? 13.353 -6.284 2.255 1.00 85.19 98 ARG A N 1
ATOM 745 C CA . ARG A 1 98 ? 12.195 -6.679 1.433 1.00 85.19 98 ARG A CA 1
ATOM 746 C C . ARG A 1 98 ? 11.468 -7.888 2.018 1.00 85.19 98 ARG A C 1
ATOM 748 O O . ARG A 1 98 ? 10.243 -7.923 2.023 1.00 85.19 98 ARG A O 1
ATOM 755 N N . ARG A 1 99 ? 12.205 -8.855 2.578 1.00 87.69 99 ARG A N 1
ATOM 756 C CA . ARG A 1 99 ? 11.599 -10.002 3.277 1.00 87.69 99 ARG A CA 1
ATOM 757 C C . ARG A 1 99 ? 10.798 -9.570 4.507 1.00 87.69 99 ARG A C 1
ATOM 759 O O . ARG A 1 99 ? 9.700 -10.077 4.714 1.00 87.69 99 ARG A O 1
ATOM 766 N N . LEU A 1 100 ? 11.323 -8.628 5.293 1.00 89.44 100 LEU A N 1
ATOM 767 C CA . LEU A 1 100 ? 10.619 -8.072 6.451 1.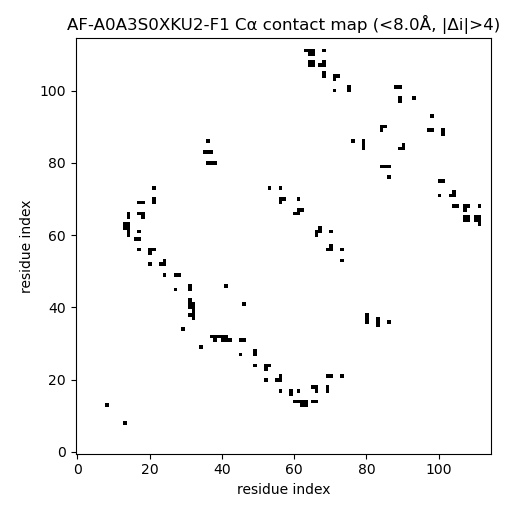00 89.44 100 LEU A CA 1
ATOM 768 C C . LEU A 1 100 ? 9.383 -7.263 6.038 1.00 89.44 100 LEU A C 1
ATOM 770 O O . LEU A 1 100 ? 8.330 -7.444 6.639 1.00 89.44 100 LEU A O 1
ATOM 774 N N . ALA A 1 101 ? 9.488 -6.425 5.003 1.00 88.50 101 ALA A N 1
ATOM 775 C CA . ALA A 1 101 ? 8.364 -5.636 4.496 1.00 88.50 101 ALA A CA 1
ATOM 776 C C . ALA A 1 101 ? 7.214 -6.529 3.999 1.00 88.50 101 ALA A C 1
ATOM 778 O O . ALA A 1 101 ? 6.069 -6.342 4.410 1.00 88.50 101 ALA A O 1
ATOM 779 N N . TRP A 1 102 ? 7.523 -7.555 3.198 1.00 90.50 102 TRP A N 1
ATOM 780 C CA . TRP A 1 102 ? 6.527 -8.529 2.743 1.00 90.50 102 TRP A CA 1
ATOM 781 C C . TRP A 1 102 ? 5.895 -9.307 3.899 1.00 90.50 102 TRP A C 1
ATOM 783 O O . TRP A 1 102 ? 4.676 -9.459 3.951 1.00 90.50 102 TRP A O 1
ATOM 793 N N . GLY A 1 103 ? 6.709 -9.779 4.850 1.00 91.44 103 GLY A N 1
ATOM 794 C CA . GLY A 1 103 ? 6.214 -10.479 6.036 1.00 91.44 103 GLY A CA 1
ATOM 795 C C . GLY A 1 103 ? 5.245 -9.620 6.848 1.00 91.44 103 GLY A C 1
ATOM 796 O O . GLY A 1 103 ? 4.151 -10.076 7.169 1.00 91.44 103 GLY A O 1
ATOM 797 N N . ALA A 1 104 ? 5.602 -8.356 7.095 1.00 93.06 104 ALA A N 1
ATOM 798 C CA . ALA A 1 104 ? 4.744 -7.408 7.798 1.00 93.06 104 ALA A CA 1
ATOM 799 C C . ALA A 1 104 ? 3.419 -7.171 7.058 1.00 93.06 104 ALA A C 1
ATOM 801 O O . ALA A 1 104 ? 2.367 -7.158 7.696 1.00 93.06 104 ALA A O 1
ATOM 802 N N . LEU A 1 105 ? 3.452 -7.028 5.726 1.00 93.12 105 LEU A N 1
ATOM 803 C CA . LEU A 1 105 ? 2.241 -6.892 4.911 1.00 93.12 105 LEU A CA 1
ATOM 804 C C . LEU A 1 105 ? 1.325 -8.111 5.081 1.00 93.12 105 LEU A C 1
ATOM 806 O O . LEU A 1 105 ? 0.143 -7.960 5.380 1.00 93.12 105 LEU A O 1
ATOM 810 N N . LYS A 1 106 ? 1.872 -9.326 4.960 1.00 93.88 106 LYS A N 1
ATOM 811 C CA . LYS A 1 106 ? 1.089 -10.565 5.105 1.00 93.88 106 LYS A CA 1
ATOM 812 C C . LYS A 1 106 ? 0.561 -10.782 6.514 1.00 93.88 106 LYS A C 1
ATOM 814 O O . LYS A 1 106 ? -0.551 -11.285 6.679 1.00 93.88 106 LYS A O 1
ATOM 819 N N . ASP A 1 107 ? 1.309 -10.365 7.525 1.00 94.56 107 ASP A N 1
ATOM 820 C CA . ASP A 1 107 ? 0.821 -10.366 8.897 1.00 94.56 107 ASP A CA 1
ATOM 821 C C . ASP A 1 107 ? -0.336 -9.384 9.089 1.00 94.56 107 ASP A C 1
ATOM 823 O O . ASP A 1 107 ? -1.353 -9.773 9.663 1.00 94.56 107 ASP A O 1
ATOM 827 N N . ALA A 1 108 ? -0.230 -8.161 8.563 1.00 93.31 108 ALA A N 1
ATOM 828 C CA . ALA A 1 108 ? -1.297 -7.167 8.636 1.00 93.31 108 ALA A CA 1
ATOM 829 C C . ALA A 1 108 ? -2.570 -7.632 7.907 1.00 93.31 108 ALA A C 1
ATOM 831 O O . ALA A 1 108 ? -3.646 -7.590 8.498 1.00 93.31 108 ALA A O 1
ATOM 832 N N . GLU A 1 109 ? -2.453 -8.167 6.685 1.00 90.44 109 GLU A N 1
ATOM 833 C CA . GLU A 1 109 ? -3.577 -8.750 5.929 1.00 90.44 109 GLU A CA 1
ATOM 834 C C . GLU A 1 109 ? -4.265 -9.880 6.715 1.00 90.44 109 GLU A C 1
ATOM 836 O O . GLU A 1 109 ? -5.488 -9.906 6.868 1.00 90.44 109 GLU A O 1
ATOM 841 N N . ARG A 1 110 ? -3.476 -10.809 7.273 1.00 93.50 110 ARG A N 1
ATOM 842 C CA . ARG A 1 110 ? -3.994 -11.927 8.074 1.00 93.50 110 ARG A CA 1
ATOM 843 C C . ARG A 1 110 ? -4.700 -11.452 9.342 1.00 93.50 110 ARG A C 1
ATOM 845 O O . ARG A 1 110 ? -5.665 -12.085 9.768 1.00 93.50 110 ARG A O 1
ATOM 852 N N . LEU A 1 111 ? -4.187 -10.405 9.983 1.00 91.62 111 LEU A N 1
ATOM 853 C CA . LEU A 1 111 ? -4.783 -9.824 11.183 1.00 91.62 111 LEU A CA 1
ATOM 854 C C . LEU A 1 111 ? -6.051 -9.027 10.858 1.00 91.62 111 LEU A C 1
ATOM 856 O O . LEU A 1 111 ? -7.003 -9.092 11.631 1.00 91.62 111 LEU A O 1
ATOM 860 N N . ALA A 1 112 ? -6.088 -8.331 9.721 1.00 88.75 112 ALA A N 1
ATOM 861 C CA . ALA A 1 112 ? -7.264 -7.616 9.236 1.00 88.75 112 ALA A CA 1
ATOM 862 C C . ALA A 1 112 ? -8.424 -8.572 8.919 1.00 88.75 112 ALA A C 1
ATOM 864 O O . ALA A 1 112 ? -9.554 -8.292 9.287 1.00 88.75 112 ALA A O 1
ATOM 865 N N . ALA A 1 113 ? -8.148 -9.746 8.342 1.00 85.88 113 ALA A N 1
ATOM 866 C CA . ALA A 1 113 ? -9.170 -10.751 8.028 1.00 85.88 113 ALA A CA 1
ATOM 867 C C . ALA A 1 113 ? -9.817 -11.436 9.257 1.00 85.88 113 ALA A C 1
ATOM 869 O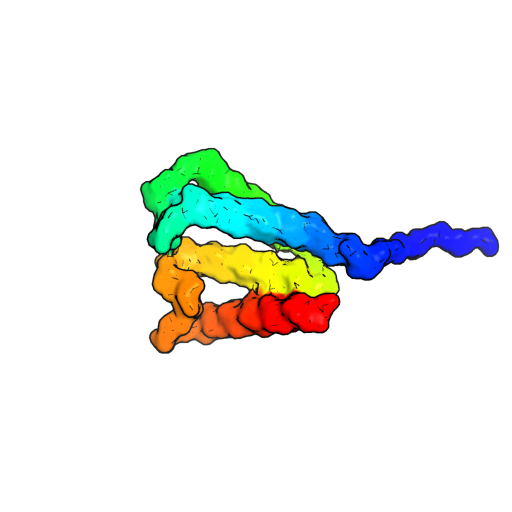 O . ALA A 1 113 ? -10.685 -12.294 9.094 1.00 85.88 113 ALA A O 1
ATOM 870 N N . ARG A 1 114 ? -9.353 -11.137 10.479 1.00 80.00 114 ARG A N 1
ATOM 871 C CA . ARG A 1 114 ? -9.843 -11.728 11.740 1.00 80.00 114 ARG A CA 1
ATOM 872 C C . ARG A 1 114 ? -10.674 -10.764 12.593 1.00 80.00 114 ARG A C 1
ATOM 874 O O . ARG A 1 114 ? -11.215 -11.217 13.602 1.00 80.00 114 ARG A O 1
ATOM 881 N N . GLY A 1 115 ? -10.684 -9.476 12.250 1.00 59.16 115 GLY A N 1
ATOM 882 C CA . GLY A 1 115 ? -11.486 -8.430 12.897 1.00 59.16 115 GLY A CA 1
ATOM 883 C C . GLY A 1 115 ? -12.754 -8.151 12.112 1.00 59.16 115 GLY A C 1
ATOM 884 O O . GLY A 1 115 ? -13.703 -7.659 12.753 1.00 59.16 115 GLY A O 1
#

Organism: NCBI:txid92933

Foldseek 3Di:
DDDDDPPPPDPVCACPVLLVLLVVLVVLQCVQQPPQNENPRHDPVSVVVNVVSLVVLVVDDHPALSSVLSNLVNVQSVVCNVPVVPVVHDDPPDDPVRNVSRVSNVVSVVRRVVD

Sequence (115 aa):
MAETDSSTAFPGEQDDELLQLGEAYMALLRDTHGPSWGLHTATNEQIHQVCTLEDRIAEVSARTNAGLAVRLFALWSIECERDETLFAGPPEGTSITRRLAWGALKDAERLAARG

Radius of gyration: 16.67 Å; Cα contacts (8 Å, |Δi|>4): 95; chains: 1; bounding box: 37×38×56 Å

Mean predicted aligned error: 8.61 Å

Solvent-accessible surface area (backbone atoms only — not comparable to full-atom values): 6708 Å² total; per-residue (Å²): 139,81,82,87,77,83,85,74,71,54,89,87,60,65,33,52,68,45,47,54,49,38,52,54,46,54,52,48,49,48,72,37,23,52,100,54,66,45,67,90,74,43,49,74,67,56,52,52,51,52,54,54,45,50,53,51,49,69,70,53,76,58,81,41,43,54,25,43,23,37,47,38,45,54,56,48,50,63,62,21,71,82,41,55,74,39,77,86,43,69,59,90,90,54,57,69,67,58,51,51,51,52,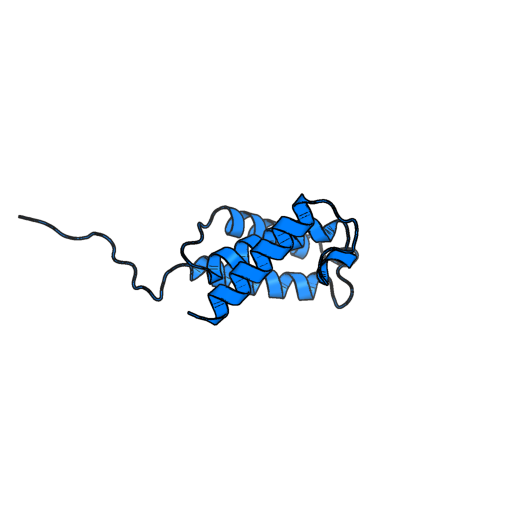50,52,27,54,51,22,47,59,52,34,78,73,112

Nearest PDB structures (foldseek):
  6skl-assembly1_6  TM=2.011E-01  e=6.204E+00  Saccharomyces cerevisiae S288C
  6lum-assembly1_D  TM=1.795E-01  e=7.699E+00  Mycolicibacterium smegmatis MC2 51

Secondary structure (DSSP, 8-state):
----------TTSTTHHHHHHHHHHHHHHHHHHTTTT-GGG--HHHHHHHHHHHHHHHHSPP-SHHHHHHHHHHHHHHHHTT-GGGGG-PPTT--HHHHHHHHHHHHHHHHHTT-